Protein AF-A0A6A6ITV3-F1 (afdb_monomer_lite)

pLDDT: mean 83.15, std 16.71, range [41.06, 97.38]

Foldseek 3Di:
DVVCVVVQDKDKDKDAPVRVVVVVVVVWDWPAWDWDDDPPDPDIGIITITMDGDPPPPPPPD

Secondary structure (DSSP, 8-state):
-HHHHTTT--EEEEE-HHHHHHHHHTTPEEEEEEEEE-TT---EEEEEEEEE----------

Organism: NCBI:txid390896

Radius of gyration: 15.99 Å; chains: 1; bounding box: 36×21×51 Å

Sequence (62 aa):
MKKADDMGYRAYAFASPMGKRLYERLGFQMLGSVTAQVEGEDEKLELFCLDYEKEIGEEEET

Structure (mmCIF, N/CA/C/O backbone):
data_AF-A0A6A6ITV3-F1
#
_entry.id   AF-A0A6A6ITV3-F1
#
loop_
_atom_site.group_PDB
_atom_site.id
_atom_site.type_symbol
_atom_site.label_atom_id
_atom_site.label_alt_id
_atom_site.label_comp_id
_atom_site.label_asym_id
_atom_site.label_entity_id
_atom_site.label_seq_id
_atom_site.pdbx_PDB_ins_code
_atom_site.Cartn_x
_atom_site.Cartn_y
_atom_site.Cartn_z
_atom_site.occupancy
_atom_site.B_iso_or_equiv
_atom_site.auth_seq_id
_atom_site.auth_comp_id
_atom_site.auth_asym_id
_atom_site.auth_atom_id
_atom_site.pdbx_PDB_model_num
ATOM 1 N N . MET A 1 1 ? 16.890 -1.193 -2.657 1.00 57.59 1 MET A N 1
ATOM 2 C CA . MET A 1 1 ? 16.374 -1.324 -4.028 1.00 57.59 1 MET A CA 1
ATOM 3 C C . MET A 1 1 ? 17.333 -2.073 -4.918 1.00 57.59 1 MET A C 1
ATOM 5 O O . MET A 1 1 ? 16.998 -3.205 -5.194 1.00 57.59 1 MET A O 1
ATOM 9 N N . LY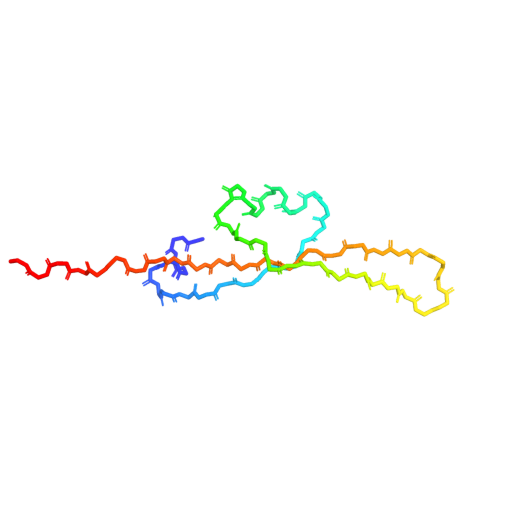S A 1 2 ? 18.564 -1.601 -5.169 1.00 57.66 2 LYS A N 1
ATOM 10 C CA . LYS A 1 2 ? 19.537 -2.273 -6.063 1.00 57.66 2 LYS A CA 1
ATOM 11 C C . LYS A 1 2 ? 19.517 -3.822 -6.077 1.00 57.66 2 LYS A C 1
ATOM 13 O O . LYS A 1 2 ? 19.288 -4.401 -7.118 1.00 57.66 2 LYS A O 1
ATOM 18 N N . LYS A 1 3 ? 19.626 -4.498 -4.921 1.00 64.25 3 LYS A N 1
ATOM 19 C CA . LYS A 1 3 ? 19.557 -5.978 -4.847 1.00 64.25 3 LYS A CA 1
ATOM 20 C C . LYS A 1 3 ? 18.203 -6.605 -5.222 1.00 64.25 3 LYS A C 1
ATOM 22 O O . LYS A 1 3 ? 18.194 -7.713 -5.728 1.00 64.25 3 LYS A O 1
ATOM 27 N N . ALA A 1 4 ? 17.083 -5.957 -4.904 1.00 61.28 4 ALA A N 1
ATOM 28 C CA . ALA A 1 4 ? 15.750 -6.436 -5.286 1.00 61.28 4 ALA A CA 1
ATOM 29 C C . ALA A 1 4 ? 15.488 -6.173 -6.777 1.00 61.28 4 ALA A C 1
ATOM 31 O O . ALA A 1 4 ? 14.938 -7.030 -7.465 1.00 61.28 4 ALA A O 1
ATOM 32 N N . ASP A 1 5 ? 15.972 -5.029 -7.267 1.00 62.72 5 ASP A N 1
ATOM 33 C CA . ASP A 1 5 ? 15.904 -4.630 -8.672 1.00 62.72 5 ASP A CA 1
ATOM 34 C C . ASP A 1 5 ? 16.695 -5.597 -9.565 1.00 62.72 5 ASP A C 1
ATOM 36 O O . ASP A 1 5 ? 16.224 -5.962 -10.636 1.00 62.72 5 ASP A O 1
ATOM 40 N N . ASP A 1 6 ? 17.872 -6.041 -9.110 1.00 63.62 6 ASP A N 1
ATOM 41 C CA . ASP A 1 6 ? 18.738 -6.994 -9.820 1.00 63.62 6 ASP A CA 1
ATOM 42 C C . ASP A 1 6 ? 18.128 -8.412 -9.903 1.00 63.62 6 ASP A C 1
ATOM 44 O O . ASP A 1 6 ? 18.609 -9.253 -10.656 1.00 63.62 6 ASP A O 1
ATOM 48 N N . MET A 1 7 ? 17.077 -8.694 -9.127 1.00 67.38 7 MET A N 1
ATOM 49 C CA . MET A 1 7 ? 16.427 -10.008 -9.046 1.00 67.38 7 MET A CA 1
ATOM 50 C C . MET A 1 7 ? 15.018 -10.023 -9.663 1.00 67.38 7 MET A C 1
ATOM 52 O O . MET A 1 7 ? 14.329 -11.037 -9.574 1.00 67.38 7 MET A O 1
ATOM 56 N N . GLY A 1 8 ? 14.579 -8.910 -10.267 1.00 67.62 8 GLY A N 1
ATOM 57 C CA . GLY A 1 8 ? 13.243 -8.788 -10.862 1.00 67.62 8 GLY A CA 1
ATOM 58 C C . GLY A 1 8 ? 12.106 -8.890 -9.841 1.00 67.62 8 GLY A C 1
ATOM 59 O O . GLY A 1 8 ? 10.999 -9.304 -10.183 1.00 67.62 8 GLY A O 1
ATOM 60 N N . TYR A 1 9 ? 12.362 -8.572 -8.567 1.00 72.00 9 TYR A N 1
ATOM 61 C CA . TYR A 1 9 ? 11.354 -8.746 -7.527 1.00 72.00 9 TYR A CA 1
ATOM 62 C C . TYR A 1 9 ? 10.354 -7.598 -7.486 1.00 72.00 9 TYR A C 1
ATOM 64 O O . TYR A 1 9 ? 10.712 -6.436 -7.294 1.00 72.00 9 TYR A O 1
ATOM 72 N N . ARG A 1 10 ? 9.074 -7.967 -7.546 1.00 84.31 10 ARG A N 1
ATOM 73 C CA . ARG A 1 10 ? 7.962 -7.084 -7.211 1.00 84.31 10 ARG A CA 1
ATOM 74 C C . ARG A 1 10 ? 7.915 -6.860 -5.702 1.00 84.31 10 ARG A C 1
ATOM 76 O O . ARG A 1 10 ? 7.967 -7.820 -4.930 1.00 84.31 10 ARG A O 1
ATOM 83 N N . ALA A 1 11 ? 7.795 -5.605 -5.279 1.00 88.69 11 ALA A N 1
ATOM 84 C CA . ALA A 1 11 ? 7.671 -5.247 -3.868 1.00 88.69 11 ALA A CA 1
ATOM 85 C C . ALA A 1 11 ? 6.338 -4.551 -3.594 1.00 88.69 11 ALA A C 1
ATOM 87 O O . ALA A 1 11 ? 5.855 -3.777 -4.415 1.00 88.69 11 ALA A O 1
ATOM 88 N N . TYR A 1 12 ? 5.774 -4.798 -2.412 1.00 92.06 12 TYR A N 1
ATOM 89 C CA . TYR A 1 12 ? 4.549 -4.155 -1.946 1.00 92.06 12 TYR A CA 1
ATOM 90 C C . TYR A 1 12 ? 4.821 -3.383 -0.660 1.00 92.06 12 TYR A C 1
ATOM 92 O O . TYR A 1 12 ? 5.559 -3.855 0.209 1.00 92.06 12 TYR A O 1
ATOM 100 N N . ALA A 1 13 ? 4.208 -2.211 -0.528 1.00 93.31 13 ALA A N 1
ATOM 101 C CA . ALA A 1 13 ? 4.311 -1.375 0.657 1.00 93.31 13 ALA A CA 1
ATOM 102 C C . ALA A 1 13 ? 2.924 -0.933 1.131 1.00 93.31 13 ALA A C 1
ATOM 104 O O . ALA A 1 13 ? 2.110 -0.451 0.345 1.00 93.31 13 ALA A O 1
ATOM 105 N N . PHE A 1 14 ? 2.693 -1.044 2.439 1.00 95.00 14 PHE A N 1
ATOM 106 C CA . PHE A 1 14 ? 1.621 -0.320 3.114 1.00 95.00 14 PHE A CA 1
ATOM 107 C C . PHE A 1 14 ? 2.204 0.945 3.726 1.00 95.00 14 PHE A C 1
ATOM 109 O O . PHE A 1 14 ? 3.213 0.894 4.434 1.00 95.00 14 PHE A O 1
ATOM 116 N N . ALA A 1 15 ? 1.585 2.084 3.446 1.00 94.75 15 ALA A N 1
ATOM 117 C CA . ALA A 1 15 ? 2.122 3.371 3.842 1.00 94.75 15 ALA A CA 1
ATOM 118 C C . ALA A 1 15 ? 1.081 4.241 4.540 1.00 94.75 15 ALA A C 1
ATOM 120 O O . ALA A 1 15 ? -0.081 4.297 4.143 1.00 94.75 15 ALA A O 1
ATOM 121 N N . SER A 1 16 ? 1.537 4.980 5.551 1.00 93.00 16 SER A N 1
ATOM 122 C CA . SER A 1 16 ? 0.796 6.116 6.098 1.00 93.00 16 SER A CA 1
ATOM 123 C C . SER A 1 16 ? 0.724 7.258 5.069 1.00 93.00 16 SER A C 1
ATOM 125 O O . SER A 1 16 ? 1.488 7.248 4.096 1.00 93.00 16 SER A O 1
ATOM 127 N N . PRO A 1 17 ? -0.096 8.303 5.287 1.00 88.44 17 PRO A N 1
ATOM 128 C CA . PRO A 1 17 ? -0.121 9.473 4.405 1.00 88.44 17 PRO A CA 1
ATOM 129 C C . PRO A 1 17 ? 1.260 10.110 4.171 1.00 88.44 17 PRO A C 1
ATOM 131 O O . PRO A 1 17 ? 1.562 10.560 3.065 1.00 88.44 17 PRO A O 1
ATOM 134 N N . MET A 1 18 ? 2.130 10.115 5.189 1.00 88.44 18 MET A N 1
ATOM 135 C CA . MET A 1 18 ? 3.516 10.571 5.033 1.00 88.44 18 MET A CA 1
ATOM 136 C C . MET A 1 18 ? 4.383 9.559 4.281 1.00 88.44 18 MET A C 1
ATOM 138 O O . MET A 1 18 ? 5.150 9.954 3.402 1.00 88.44 18 MET A O 1
ATOM 142 N N . GLY A 1 19 ? 4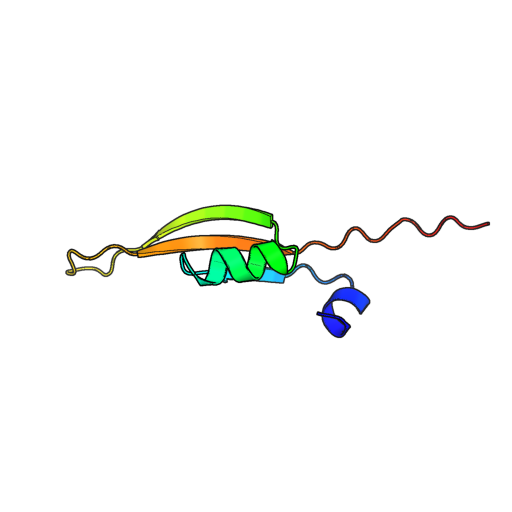.247 8.266 4.587 1.00 92.50 19 GLY A N 1
ATOM 143 C CA . GLY A 1 19 ? 4.990 7.206 3.906 1.00 92.50 19 GLY A CA 1
ATOM 144 C C . GLY A 1 19 ? 4.669 7.130 2.413 1.00 92.50 19 GLY A C 1
ATOM 145 O O . GLY A 1 19 ? 5.573 6.917 1.611 1.00 92.50 19 GLY A O 1
ATOM 146 N N . LYS A 1 20 ? 3.414 7.384 2.023 1.00 94.88 20 LYS A N 1
ATOM 147 C CA . LYS A 1 20 ? 2.956 7.370 0.628 1.00 94.88 20 LYS A CA 1
ATOM 148 C C . LYS A 1 20 ? 3.850 8.241 -0.256 1.00 94.88 20 LYS A C 1
ATOM 150 O O . LYS A 1 20 ? 4.410 7.755 -1.231 1.00 94.88 20 LYS A O 1
ATOM 155 N N . ARG A 1 21 ? 4.062 9.499 0.146 1.00 93.31 21 ARG A N 1
ATOM 156 C CA . ARG A 1 21 ? 4.884 10.458 -0.613 1.00 93.31 21 ARG A CA 1
ATOM 157 C C . ARG A 1 21 ? 6.330 10.000 -0.765 1.00 93.31 21 ARG A C 1
ATOM 159 O O . ARG A 1 21 ? 6.969 10.314 -1.765 1.00 93.31 21 ARG A O 1
ATOM 166 N N . LEU A 1 22 ? 6.868 9.313 0.243 1.00 94.06 22 LEU A N 1
ATOM 167 C CA . LEU A 1 22 ? 8.215 8.758 0.173 1.00 94.06 22 LEU A CA 1
ATOM 168 C C . LEU A 1 22 ? 8.274 7.633 -0.864 1.00 94.06 22 LEU A C 1
ATOM 170 O O . LEU A 1 22 ? 9.152 7.654 -1.718 1.00 94.06 22 LEU A O 1
ATOM 174 N N . TYR A 1 23 ? 7.337 6.688 -0.814 1.00 94.19 23 TYR A N 1
ATOM 175 C CA . TYR A 1 23 ? 7.321 5.549 -1.732 1.00 94.19 23 TYR A CA 1
ATOM 176 C C . TYR A 1 23 ? 7.039 5.959 -3.179 1.00 94.19 23 TYR A C 1
ATOM 178 O O . TYR A 1 23 ? 7.724 5.480 -4.078 1.00 94.19 23 TYR A O 1
ATOM 186 N N . GLU A 1 24 ? 6.143 6.918 -3.412 1.00 93.25 24 GLU A N 1
ATOM 187 C CA . GLU A 1 24 ? 5.923 7.493 -4.748 1.00 93.25 24 GLU A CA 1
ATOM 188 C C . GLU A 1 24 ? 7.214 8.104 -5.319 1.00 93.25 24 GLU A C 1
ATOM 190 O O . GLU A 1 24 ? 7.553 7.889 -6.480 1.00 93.25 24 GLU A O 1
ATOM 195 N N . ARG A 1 25 ? 8.009 8.804 -4.493 1.00 92.44 25 ARG A N 1
ATOM 196 C CA . ARG A 1 25 ? 9.324 9.332 -4.911 1.00 92.44 25 ARG A CA 1
ATOM 197 C C . ARG A 1 25 ? 10.364 8.246 -5.178 1.00 92.44 25 ARG A C 1
ATOM 199 O O . ARG A 1 25 ? 11.324 8.502 -5.897 1.00 92.44 25 ARG A O 1
ATOM 206 N N . LEU A 1 26 ? 10.197 7.067 -4.586 1.00 90.50 26 LEU A N 1
ATOM 207 C CA . LEU A 1 26 ? 11.040 5.896 -4.831 1.00 90.50 26 LEU A CA 1
ATOM 208 C C . LEU A 1 26 ? 10.579 5.086 -6.053 1.00 90.50 26 LEU A C 1
ATOM 210 O O . LEU A 1 26 ? 11.189 4.063 -6.353 1.00 90.50 26 LEU A O 1
ATOM 214 N N . GLY A 1 27 ? 9.542 5.543 -6.763 1.00 90.88 27 GLY A N 1
ATOM 215 C CA . GLY A 1 27 ? 9.041 4.9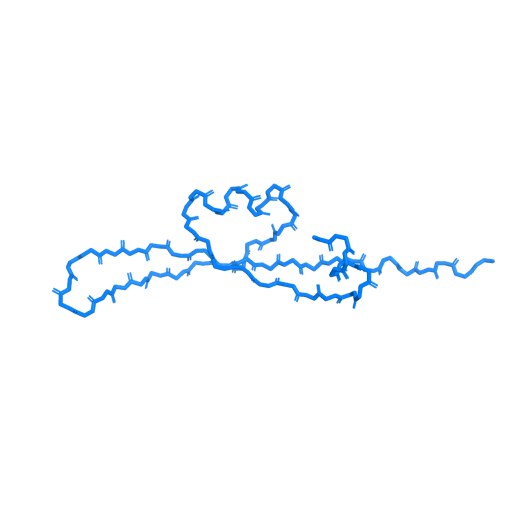11 -7.981 1.00 90.88 27 GLY A CA 1
ATOM 216 C C . GLY A 1 27 ? 7.966 3.854 -7.748 1.00 90.88 27 GLY A C 1
ATOM 217 O O . GLY A 1 27 ? 7.643 3.123 -8.676 1.00 90.88 27 GLY A O 1
ATOM 218 N N . PHE A 1 28 ? 7.412 3.751 -6.537 1.00 93.62 28 PHE A N 1
ATOM 219 C CA . PHE A 1 28 ? 6.230 2.921 -6.324 1.00 93.62 28 PHE A CA 1
ATOM 220 C C . PHE A 1 28 ? 4.998 3.579 -6.944 1.00 93.62 28 PHE A C 1
ATOM 222 O O . PHE A 1 28 ? 4.843 4.802 -6.895 1.00 93.62 28 PHE A O 1
ATOM 229 N N . GLN A 1 29 ? 4.088 2.757 -7.446 1.00 93.88 29 GLN A N 1
ATOM 230 C CA . GLN A 1 29 ? 2.784 3.168 -7.935 1.00 93.88 29 GLN A CA 1
ATOM 231 C C . GLN A 1 29 ? 1.705 2.864 -6.895 1.00 93.88 29 GLN A C 1
ATOM 233 O O . GLN A 1 29 ? 1.816 1.947 -6.083 1.00 93.88 29 GLN A O 1
ATOM 238 N N . MET A 1 30 ? 0.667 3.698 -6.854 1.00 95.00 30 MET A N 1
ATOM 239 C CA . MET A 1 30 ? -0.435 3.527 -5.912 1.00 95.00 30 MET A CA 1
ATOM 240 C C . MET A 1 30 ? -1.449 2.538 -6.488 1.00 95.00 30 MET A C 1
ATOM 242 O O . MET A 1 30 ? -2.064 2.815 -7.515 1.00 95.00 30 MET A O 1
ATOM 246 N N . LEU A 1 31 ? -1.681 1.437 -5.776 1.00 95.69 31 LEU A N 1
ATOM 247 C CA . LEU A 1 31 ? -2.719 0.464 -6.115 1.00 95.69 31 LEU A CA 1
ATOM 248 C C . LEU A 1 31 ? -4.094 0.876 -5.575 1.00 95.69 31 LEU A C 1
ATOM 250 O O . LEU A 1 31 ? -5.116 0.635 -6.210 1.00 95.69 31 LEU A O 1
ATOM 254 N N . GLY A 1 32 ? -4.127 1.493 -4.392 1.00 95.75 32 GLY A N 1
ATOM 255 C CA . GLY A 1 32 ? -5.362 1.937 -3.745 1.00 95.75 32 GLY A CA 1
ATOM 256 C C . GLY A 1 32 ? -5.164 2.299 -2.276 1.00 95.75 32 GLY A C 1
ATOM 257 O O . GLY A 1 32 ? -4.033 2.354 -1.786 1.00 95.75 32 GLY A O 1
ATOM 258 N N . SER A 1 33 ? -6.264 2.535 -1.560 1.00 96.75 33 SER A N 1
ATOM 259 C CA . SER A 1 33 ? -6.254 2.749 -0.111 1.00 96.75 33 SER A CA 1
ATOM 260 C C . SER A 1 33 ? -7.290 1.890 0.608 1.00 96.75 33 SER A C 1
ATOM 262 O O . SER A 1 33 ? -8.279 1.442 0.028 1.00 96.75 33 SER A O 1
ATOM 264 N N . VAL A 1 34 ? -7.021 1.630 1.884 1.00 95.56 34 VAL A N 1
ATOM 265 C CA . VAL A 1 34 ? -7.892 0.893 2.797 1.00 95.56 34 VAL A CA 1
ATOM 266 C C . VAL A 1 34 ? -8.051 1.720 4.064 1.00 95.56 34 VAL A C 1
ATOM 268 O O . VAL A 1 34 ? -7.076 2.251 4.595 1.00 95.56 34 VAL A O 1
ATOM 271 N N . THR A 1 35 ? -9.277 1.818 4.571 1.00 95.00 35 THR A N 1
ATOM 272 C CA . THR A 1 35 ? -9.541 2.389 5.893 1.00 95.00 35 THR A CA 1
ATOM 273 C C . THR A 1 35 ? -9.578 1.268 6.922 1.00 95.00 35 THR A C 1
ATOM 275 O O . THR A 1 35 ? -10.424 0.380 6.841 1.00 95.00 35 THR A O 1
ATOM 278 N N . ALA A 1 36 ? -8.664 1.314 7.886 1.00 92.00 36 ALA A N 1
ATOM 279 C CA . ALA A 1 36 ? -8.636 0.419 9.032 1.00 92.00 36 ALA A CA 1
ATOM 280 C C . ALA A 1 36 ? -9.212 1.125 10.267 1.00 92.00 36 ALA A C 1
ATOM 282 O O . ALA A 1 36 ? -8.989 2.318 10.476 1.00 92.00 36 ALA A O 1
ATOM 283 N N . GLN A 1 37 ? -9.942 0.372 11.082 1.00 95.25 37 GLN A N 1
ATOM 284 C CA . GLN A 1 37 ? -10.469 0.805 12.372 1.00 95.25 37 GLN A CA 1
ATOM 285 C C . GLN A 1 37 ? -10.286 -0.346 13.358 1.00 95.25 37 GLN A C 1
ATOM 287 O O . GLN A 1 37 ? -10.606 -1.491 13.030 1.00 95.25 37 GLN A O 1
ATOM 292 N N . VAL A 1 38 ? -9.752 -0.048 14.539 1.00 94.00 38 VAL A N 1
ATOM 293 C CA . VAL A 1 38 ? -9.661 -1.026 15.626 1.00 94.00 38 VAL A CA 1
ATOM 294 C C . VAL A 1 38 ? -11.042 -1.168 16.260 1.00 94.00 38 VAL A C 1
ATOM 296 O O . VAL A 1 38 ? -11.747 -0.182 16.472 1.00 94.00 38 VAL A O 1
ATOM 299 N N . GLU A 1 39 ? -11.455 -2.404 16.534 1.00 94.69 39 GLU A N 1
ATOM 300 C CA . GLU A 1 39 ? -12.744 -2.665 17.170 1.00 94.69 39 GLU A CA 1
ATOM 301 C C . GLU A 1 39 ? -12.817 -1.979 18.541 1.00 94.69 39 GLU A C 1
ATOM 303 O O . GLU A 1 39 ? -11.962 -2.187 19.400 1.00 94.69 39 GLU A O 1
ATOM 308 N N . GLY A 1 40 ? -13.850 -1.158 18.739 1.00 95.62 40 GLY A N 1
ATOM 309 C CA . GLY A 1 40 ? -14.054 -0.404 19.977 1.00 95.62 40 GLY A CA 1
ATOM 310 C C . GLY A 1 40 ? -13.373 0.968 20.030 1.00 95.62 40 GLY A C 1
ATOM 311 O O . GLY A 1 40 ? -13.593 1.687 21.000 1.00 95.62 40 GLY A O 1
ATOM 312 N N . GLU A 1 41 ? -12.610 1.364 19.007 1.00 95.81 41 GLU A N 1
ATOM 313 C CA . GLU A 1 41 ? -12.072 2.723 18.874 1.00 95.81 41 GLU A CA 1
ATOM 314 C C . GLU A 1 41 ? -12.856 3.526 17.830 1.00 95.81 41 GLU A C 1
ATOM 316 O O . GLU A 1 41 ? -13.257 2.993 16.797 1.00 95.81 41 GLU A O 1
ATOM 321 N N . ASP A 1 42 ? -13.051 4.825 18.068 1.00 94.25 42 ASP A N 1
ATOM 322 C CA . ASP A 1 42 ? -13.687 5.728 17.094 1.00 94.25 42 ASP A CA 1
ATOM 323 C C . ASP A 1 42 ? -12.715 6.184 15.992 1.00 94.25 42 ASP A C 1
ATOM 325 O O . ASP A 1 42 ? -13.134 6.636 14.920 1.00 94.25 42 ASP A O 1
ATOM 329 N N . GLU A 1 43 ? -11.410 6.074 16.248 1.00 95.25 43 GLU A N 1
ATOM 330 C CA . GLU A 1 43 ? -10.366 6.516 15.333 1.00 95.25 43 GLU A CA 1
ATOM 331 C C . GLU A 1 43 ? -10.235 5.590 14.119 1.00 95.25 43 GLU A C 1
ATOM 333 O O . GLU A 1 43 ? -10.342 4.366 14.197 1.00 95.25 43 GLU A O 1
ATOM 338 N N . LYS A 1 44 ? -9.983 6.202 12.957 1.00 93.62 44 LYS A N 1
ATOM 339 C CA . LYS A 1 44 ? -9.806 5.505 11.682 1.00 93.62 44 LYS A CA 1
ATOM 340 C C . LYS A 1 44 ? -8.484 5.905 11.059 1.00 93.62 44 LYS A C 1
ATOM 342 O O . LYS A 1 44 ? -8.140 7.087 11.028 1.00 93.62 44 LYS A O 1
ATOM 347 N N . LEU A 1 45 ? -7.785 4.926 10.501 1.00 92.44 45 LEU A N 1
ATOM 348 C CA . LEU A 1 45 ? -6.529 5.129 9.799 1.00 92.44 45 LEU A CA 1
ATOM 349 C C . LEU A 1 45 ? -6.692 4.784 8.321 1.00 92.44 45 LEU A C 1
ATOM 351 O O . LEU A 1 45 ? -7.116 3.686 7.969 1.00 92.44 45 LEU A O 1
ATOM 355 N N . GLU A 1 46 ? -6.305 5.710 7.449 1.00 94.31 46 GLU A N 1
ATOM 356 C CA . GLU A 1 46 ? -6.140 5.417 6.028 1.00 94.31 46 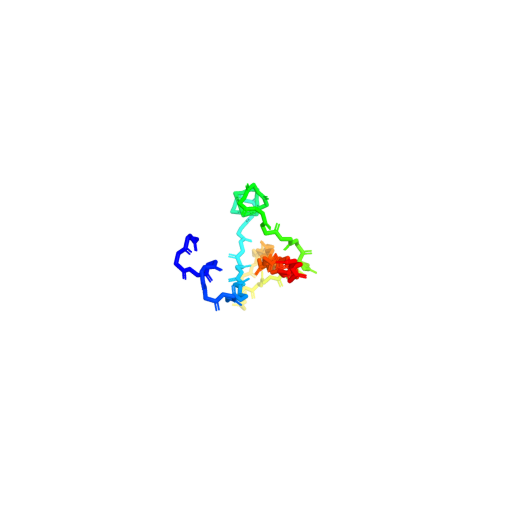GLU A CA 1
ATOM 357 C C . GLU A 1 46 ? -4.732 4.867 5.760 1.00 94.31 46 GLU A C 1
ATOM 359 O O . GLU A 1 46 ? -3.721 5.480 6.120 1.00 94.31 46 GLU A O 1
ATOM 364 N N . LEU A 1 47 ? -4.681 3.707 5.110 1.00 95.19 47 LEU A N 1
ATOM 365 C CA . LEU A 1 47 ? -3.469 3.036 4.659 1.00 95.19 47 LEU A CA 1
ATOM 366 C C . LEU A 1 47 ? -3.441 3.018 3.132 1.00 95.19 47 LEU A C 1
ATOM 368 O O . LEU A 1 47 ? -4.419 2.638 2.490 1.00 95.19 47 LEU A O 1
ATOM 372 N N . PHE A 1 48 ? -2.306 3.378 2.545 1.00 97.38 48 PHE A N 1
ATOM 373 C CA . PHE A 1 48 ? -2.089 3.320 1.102 1.00 97.38 48 PHE A CA 1
ATOM 374 C C . PHE A 1 48 ? -1.355 2.036 0.739 1.00 97.38 48 PHE A C 1
ATOM 376 O O . PHE A 1 48 ? -0.350 1.705 1.367 1.00 97.38 48 PHE A O 1
ATOM 383 N N . CYS A 1 49 ? -1.847 1.335 -0.276 1.00 97.06 49 CYS A N 1
ATOM 384 C CA . CYS A 1 49 ? -1.227 0.144 -0.838 1.00 97.06 49 CYS A CA 1
ATOM 385 C C . CYS A 1 49 ? -0.454 0.563 -2.083 1.00 97.06 49 CYS A C 1
ATOM 387 O O . CYS A 1 49 ? -1.038 1.149 -2.998 1.00 97.06 49 CYS A O 1
ATOM 389 N N . LEU A 1 50 ? 0.842 0.280 -2.115 1.00 96.19 50 LEU A N 1
ATOM 390 C CA . LEU A 1 50 ? 1.700 0.625 -3.237 1.00 96.19 50 LEU A CA 1
ATOM 391 C C . LEU A 1 50 ? 2.457 -0.596 -3.738 1.00 96.19 50 LEU A C 1
ATOM 393 O O . LEU A 1 50 ? 2.834 -1.460 -2.943 1.00 96.19 50 LEU A O 1
ATOM 397 N N . ASP A 1 51 ? 2.719 -0.634 -5.036 1.00 94.38 51 ASP A N 1
ATOM 398 C CA . ASP A 1 51 ? 3.580 -1.621 -5.660 1.00 94.38 51 ASP A CA 1
ATOM 399 C C . ASP A 1 51 ? 4.781 -0.984 -6.342 1.00 94.38 51 ASP A C 1
ATOM 401 O O . ASP A 1 51 ? 4.766 0.162 -6.778 1.00 94.38 51 ASP A O 1
ATOM 405 N N . TYR A 1 52 ? 5.865 -1.741 -6.385 1.00 89.94 52 TYR A N 1
ATOM 406 C CA . TYR A 1 52 ? 7.039 -1.422 -7.167 1.00 89.94 52 TYR A CA 1
ATOM 407 C C . TYR A 1 52 ? 7.273 -2.561 -8.142 1.00 89.94 52 TYR A C 1
ATOM 409 O O . TYR A 1 52 ? 7.522 -3.701 -7.734 1.00 89.94 52 TYR A O 1
ATOM 417 N N . GLU A 1 53 ? 7.185 -2.230 -9.422 1.00 81.44 53 GLU A N 1
ATOM 418 C CA . GLU A 1 53 ? 7.502 -3.104 -10.536 1.00 81.44 53 GLU A CA 1
ATOM 419 C C . GLU A 1 53 ? 8.519 -2.369 -11.402 1.00 81.44 53 GLU A C 1
ATOM 421 O O . GLU A 1 53 ? 8.287 -1.245 -11.849 1.00 81.44 53 GLU A O 1
ATOM 426 N N . LYS A 1 54 ? 9.691 -2.976 -11.578 1.00 70.69 54 LYS A N 1
ATOM 427 C CA . LYS A 1 54 ? 10.677 -2.479 -12.526 1.00 70.69 54 LYS A CA 1
ATOM 428 C C . LYS A 1 54 ? 10.382 -3.156 -13.854 1.00 70.69 54 LYS A C 1
ATOM 430 O O . LYS A 1 54 ? 10.487 -4.378 -13.933 1.00 70.69 54 LYS A O 1
ATOM 435 N N . GLU A 1 55 ? 10.033 -2.376 -14.875 1.00 60.78 55 GLU A N 1
ATOM 436 C CA . GLU A 1 55 ? 10.042 -2.868 -16.252 1.00 60.78 55 GLU A CA 1
ATOM 437 C C . GLU A 1 55 ? 11.454 -3.392 -16.540 1.00 60.78 55 GLU A C 1
ATOM 439 O O . GLU A 1 55 ? 12.433 -2.638 -16.547 1.00 60.78 55 GLU A O 1
ATOM 444 N N . ILE A 1 56 ? 11.580 -4.709 -16.690 1.00 57.41 56 ILE A N 1
ATOM 445 C CA . ILE A 1 56 ? 12.787 -5.302 -17.250 1.00 57.41 56 ILE A CA 1
ATOM 446 C C . ILE A 1 56 ? 12.705 -4.943 -18.728 1.00 57.41 56 ILE A C 1
ATOM 448 O O . ILE A 1 56 ? 11.894 -5.517 -19.448 1.00 57.41 56 ILE A O 1
ATOM 452 N N . GLY A 1 57 ? 13.458 -3.925 -19.150 1.00 53.75 57 GLY A N 1
ATOM 453 C CA . GLY A 1 57 ? 13.592 -3.623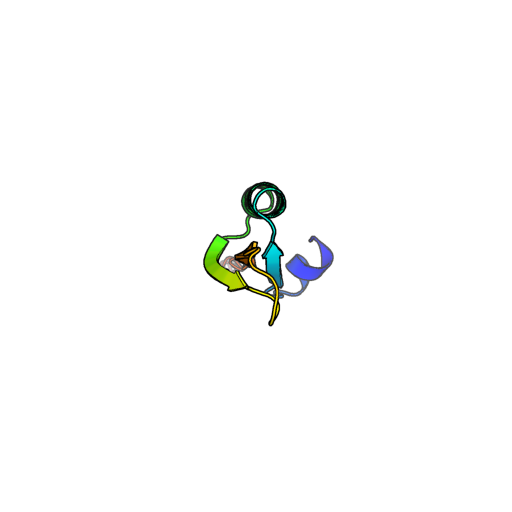 -20.570 1.00 53.75 57 GLY A CA 1
ATOM 454 C C . GLY A 1 57 ? 14.017 -4.898 -21.286 1.00 53.75 57 GLY A C 1
ATOM 455 O O . GLY A 1 57 ? 14.964 -5.550 -20.842 1.00 53.75 57 GLY A O 1
ATOM 456 N N . GLU A 1 58 ? 13.277 -5.281 -22.326 1.00 49.31 58 GLU A N 1
ATOM 457 C CA . GLU A 1 58 ? 13.685 -6.350 -23.230 1.00 49.31 58 GLU A CA 1
ATOM 458 C C . GLU A 1 58 ? 15.116 -6.030 -23.681 1.00 49.31 58 GLU A C 1
ATOM 460 O O . GLU A 1 58 ? 15.371 -4.961 -24.239 1.00 49.31 58 GLU A O 1
ATOM 465 N N . GLU A 1 59 ? 16.076 -6.896 -23.348 1.00 51.22 59 GLU A N 1
ATOM 466 C CA . GLU A 1 59 ? 17.411 -6.806 -23.928 1.00 51.22 59 GLU A CA 1
ATOM 467 C C . GLU A 1 59 ? 17.233 -6.972 -25.443 1.00 51.22 59 GLU A C 1
ATOM 469 O O . GLU A 1 59 ? 16.930 -8.065 -25.919 1.00 51.22 59 GLU A O 1
ATOM 474 N N . GLU A 1 60 ? 17.357 -5.878 -26.203 1.00 46.44 60 GLU A N 1
ATOM 475 C CA . GLU A 1 60 ? 17.510 -5.946 -27.655 1.00 46.44 60 GLU A CA 1
ATOM 476 C C . GLU A 1 60 ? 18.800 -6.730 -27.946 1.00 46.44 60 GLU A C 1
ATOM 478 O O . GLU A 1 60 ? 19.903 -6.182 -27.907 1.00 46.44 60 GLU A O 1
ATOM 483 N N . GLU A 1 61 ? 18.663 -8.033 -28.211 1.00 46.50 61 GLU A N 1
ATOM 484 C CA . GLU A 1 61 ? 19.706 -8.843 -28.839 1.00 46.50 61 GLU A CA 1
ATOM 485 C C . GLU A 1 61 ? 20.088 -8.176 -30.172 1.00 46.50 61 GLU A C 1
ATOM 487 O O . GLU A 1 61 ? 19.325 -8.208 -31.141 1.00 46.50 61 GLU A O 1
ATOM 492 N N . THR A 1 62 ? 21.267 -7.547 -30.214 1.00 41.06 62 THR A N 1
ATOM 493 C CA . THR A 1 62 ? 21.919 -7.056 -31.440 1.00 41.06 62 THR A CA 1
ATOM 494 C C . THR A 1 62 ? 23.295 -7.672 -31.613 1.00 41.06 62 THR A C 1
ATOM 496 O O . THR A 1 62 ? 24.010 -7.843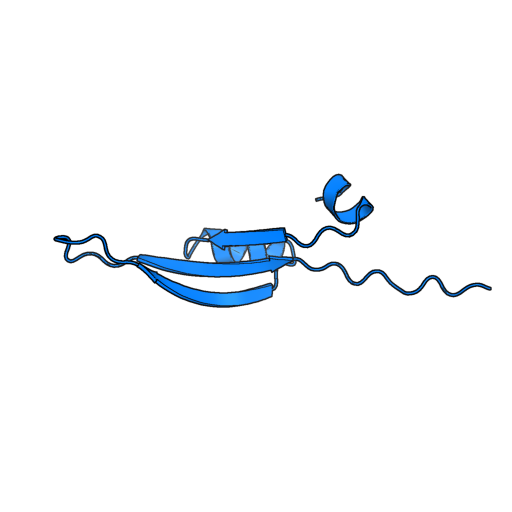 -30.599 1.00 41.06 62 THR A O 1
#